Protein AF-A0A3M6KG57-F1 (afdb_monomer)

pLDDT: mean 90.86, std 10.37, range [40.16, 98.25]

Nearest PDB structures (foldseek):
  8pvl-assembly1_LA  TM=5.791E-01  e=7.080E-01  Thermochaetoides thermophila DSM 1495
  5t5h-assembly1_e  TM=5.774E-01  e=1.370E+00  Trypanosoma cruzi
  2idk-assembly1_B  TM=4.042E-01  e=1.741E+00  Rattus norvegicus
  1qyn-assembly1_C  TM=4.381E-01  e=3.577E+00  Escherichia coli
  5jtp-assembly1_D  TM=4.577E-01  e=4.829E+00  Escherichia coli O157:H7

Secondary structure (DSSP, 8-state):
--HHHHHHHHHHS---EEEEEETTEEEEEEEE-HHHHHHHHHHHTTS---EEEEEEEEE-SSS-EEEEEEEEESSTT-EEEEEEETTT-HHHHHHHHHH-EEEEEETTEEEEEEEEE-S-HHHHHHHHHHHHHHHGGGGS----

Sequence (144 aa):
MASNELDELLNKSHKDLSVEDFEGKRVPCIGFEGRKFDDMLSKVSGKPLSVDTNLNILQDGLGHVFVEMLLTFSHGGINEKILVNANDNVEFFESLAETTMLAITSVDHPEKIFMIQLPKPERTTEALEIIKNGLSKNTQPEST

Mean predicted aligned error: 4.84 Å

Foldseek 3Di:
DDPVVLVVLVVQAQDQWDFDDDPNATAIEGADAPVVVVLVCVFCPPHPKDWAWDWDWDFDLQQWIKTFIWTQIPTDRDTDTHIHGCLVVLVNLVSCLVQQKYWYAYPVGRVDIDMHRHPDSVNSVVSSVVNVVRNCSNVDDPPD

Radius of gyration: 15.99 Å; Cα contacts (8 Å, |Δi|>4): 258; chains: 1; bounding box: 48×29×42 Å

Solvent-accessible surface area (backbone atoms only — not comparable to full-atom values): 7953 Å² total; per-residue (Å²): 107,55,75,71,56,50,54,49,51,64,71,62,28,63,77,53,64,48,68,46,78,59,94,90,38,54,31,18,34,41,45,33,59,43,70,61,37,52,54,53,47,68,48,41,64,100,52,94,77,49,47,53,75,45,81,46,77,46,66,55,78,69,21,56,33,34,35,40,36,37,41,38,39,77,49,68,82,44,72,44,80,45,36,38,52,37,77,84,38,50,66,35,42,52,23,26,34,74,63,30,32,41,35,38,26,15,66,83,42,67,88,53,67,48,77,44,66,53,88,57,53,64,61,38,44,55,49,39,53,54,50,54,59,38,40,52,46,59,73,57,77,84,84,124

Structure (mmCIF, N/CA/C/O backbone):
data_AF-A0A3M6KG57-F1
#
_entry.id   AF-A0A3M6KG57-F1
#
loop_
_atom_site.group_PDB
_atom_site.id
_atom_site.type_symbol
_atom_site.label_atom_id
_atom_site.label_alt_id
_atom_site.label_comp_id
_atom_site.label_asym_id
_atom_site.label_entity_id
_atom_site.label_seq_id
_atom_site.pdbx_PDB_ins_code
_atom_site.Cartn_x
_atom_site.Cartn_y
_atom_site.Cartn_z
_atom_site.occupancy
_atom_site.B_iso_or_equiv
_atom_site.auth_seq_id
_atom_site.auth_comp_id
_atom_site.auth_asym_id
_atom_site.auth_atom_id
_atom_site.pdbx_PDB_model_num
ATOM 1 N N . MET A 1 1 ? 11.216 -8.469 -17.399 1.00 72.88 1 MET A N 1
ATOM 2 C CA . MET A 1 1 ? 9.749 -8.457 -17.563 1.00 72.88 1 MET A CA 1
ATOM 3 C C . MET A 1 1 ? 9.460 -8.338 -19.046 1.00 72.88 1 MET A C 1
ATOM 5 O O . MET A 1 1 ? 10.168 -7.599 -19.722 1.00 72.88 1 MET A O 1
ATOM 9 N N . ALA A 1 2 ? 8.532 -9.123 -19.587 1.00 77.00 2 ALA A N 1
ATOM 10 C CA . ALA A 1 2 ? 8.154 -8.972 -20.997 1.00 77.00 2 ALA A CA 1
ATOM 11 C C . ALA A 1 2 ? 7.282 -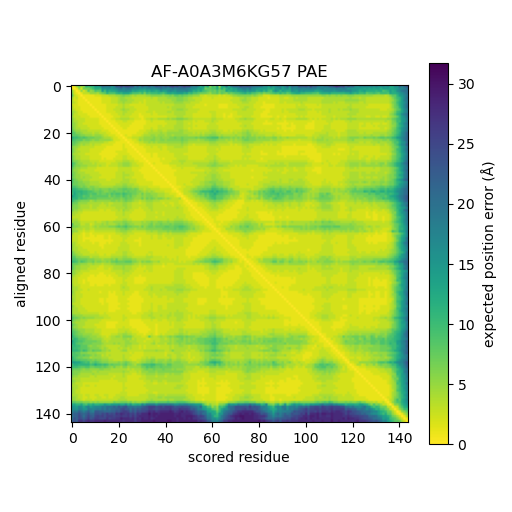7.713 -21.181 1.00 77.00 2 ALA A C 1
ATOM 13 O O . ALA A 1 2 ? 6.586 -7.326 -20.249 1.00 77.00 2 ALA A O 1
ATOM 14 N N . SER A 1 3 ? 7.262 -7.091 -22.369 1.00 75.69 3 SER A N 1
ATOM 15 C CA . SER A 1 3 ? 6.460 -5.868 -22.614 1.00 75.69 3 SER A CA 1
ATOM 16 C C . SER A 1 3 ? 4.985 -6.044 -22.232 1.00 75.69 3 SER A C 1
ATOM 18 O O . SER A 1 3 ? 4.429 -5.217 -21.523 1.00 75.69 3 SER A O 1
ATOM 20 N N . ASN A 1 4 ? 4.379 -7.172 -22.618 1.00 87.88 4 ASN A N 1
ATOM 21 C CA . ASN A 1 4 ? 2.979 -7.462 -22.296 1.00 87.88 4 ASN A CA 1
ATOM 22 C C . ASN A 1 4 ? 2.741 -7.603 -20.783 1.00 87.88 4 ASN A C 1
ATOM 24 O O . ASN A 1 4 ? 1.677 -7.254 -20.287 1.00 87.88 4 ASN A O 1
ATOM 28 N N . GLU A 1 5 ? 3.725 -8.118 -20.046 1.00 90.25 5 GLU A N 1
ATOM 29 C CA . GLU A 1 5 ? 3.649 -8.275 -18.591 1.00 90.25 5 GLU A CA 1
ATOM 30 C C . GLU A 1 5 ? 3.729 -6.913 -17.888 1.00 90.25 5 GLU A C 1
ATOM 32 O O . GLU A 1 5 ? 2.981 -6.662 -16.945 1.00 90.25 5 GLU A O 1
ATOM 37 N N . LEU A 1 6 ? 4.579 -6.007 -18.383 1.00 92.75 6 LEU A N 1
ATOM 38 C CA . LEU A 1 6 ? 4.672 -4.638 -17.877 1.00 92.75 6 LEU A CA 1
ATOM 39 C C . LEU A 1 6 ? 3.355 -3.879 -18.075 1.00 92.75 6 LEU A C 1
ATOM 41 O O . LEU A 1 6 ? 2.831 -3.301 -17.122 1.00 92.75 6 LEU A O 1
ATOM 45 N N . ASP A 1 7 ? 2.784 -3.937 -19.280 1.00 94.25 7 ASP A N 1
ATOM 46 C CA . ASP A 1 7 ? 1.497 -3.303 -19.584 1.00 94.25 7 ASP A CA 1
ATOM 47 C C . ASP A 1 7 ? 0.373 -3.855 -18.696 1.00 94.25 7 ASP A C 1
ATOM 49 O O . ASP A 1 7 ? -0.478 -3.110 -18.205 1.00 94.25 7 ASP A O 1
ATOM 53 N N . GLU A 1 8 ? 0.370 -5.164 -18.432 1.00 95.06 8 GLU A N 1
ATOM 54 C CA . GLU A 1 8 ? -0.579 -5.771 -17.503 1.00 95.06 8 GLU A CA 1
ATOM 55 C C . GLU A 1 8 ? -0.440 -5.233 -16.074 1.00 95.06 8 GLU A C 1
ATOM 57 O O . GLU A 1 8 ? -1.456 -4.932 -15.443 1.00 95.06 8 GLU A O 1
ATOM 62 N N . LEU A 1 9 ? 0.783 -5.101 -15.553 1.00 95.94 9 LEU A N 1
ATOM 63 C CA . LEU A 1 9 ? 1.018 -4.569 -14.207 1.00 95.94 9 LEU A CA 1
ATOM 64 C C . LEU A 1 9 ? 0.628 -3.091 -14.106 1.00 95.94 9 LEU A C 1
ATOM 66 O O . LEU A 1 9 ? -0.017 -2.690 -13.135 1.00 95.94 9 LEU A O 1
ATOM 70 N N . LEU A 1 10 ? 0.935 -2.288 -15.126 1.00 95.69 10 LEU A N 1
ATOM 71 C CA . LEU A 1 10 ? 0.523 -0.883 -15.203 1.00 95.69 10 LEU A CA 1
ATOM 72 C C . LEU A 1 10 ? -1.004 -0.736 -15.201 1.00 95.69 10 LEU A C 1
ATOM 74 O O . LEU A 1 10 ? -1.546 0.115 -14.485 1.00 95.69 10 LEU A O 1
ATOM 78 N N . ASN A 1 11 ? -1.701 -1.586 -15.959 1.00 96.12 11 ASN A N 1
ATOM 79 C CA . ASN A 1 11 ? -3.161 -1.581 -16.045 1.00 96.12 11 ASN A CA 1
ATOM 80 C C . ASN A 1 11 ? -3.836 -2.082 -14.760 1.00 96.12 11 ASN A C 1
ATOM 82 O O . ASN A 1 11 ? -4.890 -1.573 -14.388 1.00 96.12 11 ASN A O 1
ATOM 86 N N . 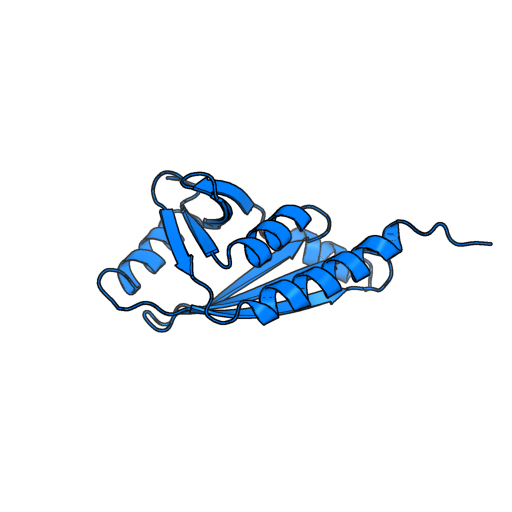LYS A 1 12 ? -3.236 -3.061 -14.070 1.00 96.25 12 LYS A N 1
ATOM 87 C CA . LYS A 1 12 ? -3.757 -3.627 -12.811 1.00 96.25 12 LYS A CA 1
ATOM 88 C C . LYS A 1 12 ? -3.379 -2.810 -11.573 1.00 96.25 12 LYS A C 1
ATOM 90 O O . LYS A 1 12 ? -3.931 -3.060 -10.505 1.00 96.25 12 LYS A O 1
ATOM 95 N N . SER A 1 13 ? -2.431 -1.880 -11.695 1.00 97.38 13 SER A N 1
ATOM 96 C CA . SER A 1 13 ? -1.988 -1.054 -10.572 1.00 97.38 13 SER A CA 1
ATOM 97 C C . SER A 1 13 ? -3.134 -0.206 -10.034 1.00 97.38 13 SER A C 1
ATOM 99 O O . SER A 1 13 ? -3.851 0.447 -10.796 1.00 97.38 13 SER A O 1
ATOM 101 N N . HIS A 1 14 ? -3.263 -0.192 -8.714 1.00 97.44 14 HIS A N 1
ATOM 102 C CA . HIS A 1 14 ? -4.232 0.611 -7.987 1.00 97.44 14 HIS A CA 1
ATOM 103 C C . HIS A 1 14 ? -3.964 2.097 -8.226 1.00 97.44 14 HIS A C 1
ATOM 105 O O . HIS A 1 14 ? -2.810 2.525 -8.210 1.00 97.44 14 HIS A O 1
ATOM 111 N N . LYS A 1 15 ? -5.019 2.868 -8.503 1.00 95.00 15 LYS A N 1
ATOM 112 C CA . LYS A 1 15 ? -4.896 4.273 -8.929 1.00 95.00 15 LYS A CA 1
ATOM 113 C C . LYS A 1 15 ? -5.195 5.260 -7.805 1.00 95.00 15 LYS A C 1
ATOM 115 O O . LYS A 1 15 ? -4.602 6.331 -7.778 1.00 95.00 15 LYS A O 1
ATOM 120 N N . ASP A 1 16 ? -6.058 4.883 -6.868 1.00 96.69 16 ASP A N 1
ATOM 121 C CA . ASP A 1 16 ? -6.474 5.733 -5.754 1.00 96.69 16 ASP A CA 1
ATOM 122 C C . ASP A 1 16 ? -5.493 5.601 -4.582 1.00 96.69 16 ASP A C 1
ATOM 124 O O . ASP A 1 16 ? -5.769 4.930 -3.585 1.00 96.69 16 ASP A O 1
ATOM 128 N N . LEU A 1 17 ? -4.308 6.191 -4.747 1.00 97.12 17 LEU A N 1
ATOM 129 C CA . LEU A 1 17 ? -3.239 6.237 -3.750 1.00 97.12 17 LEU A CA 1
ATOM 130 C C . LEU A 1 17 ? -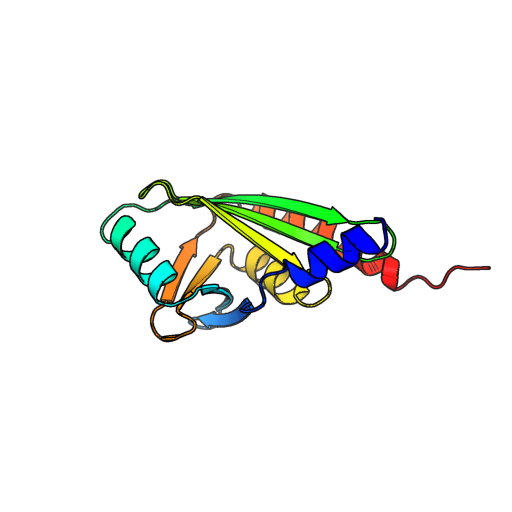2.883 7.693 -3.448 1.00 97.12 17 LEU A C 1
ATOM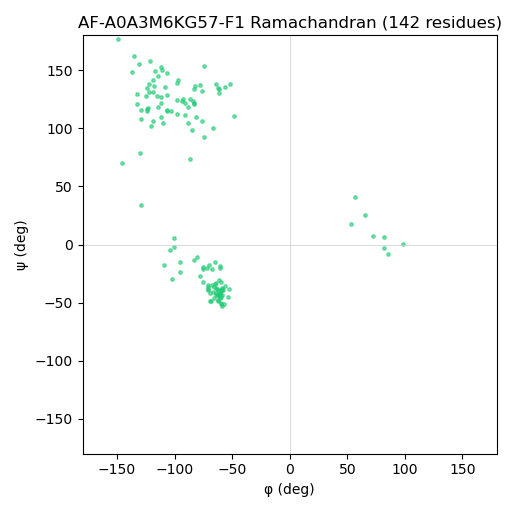 132 O O . LEU A 1 17 ? -2.776 8.508 -4.364 1.00 97.12 17 LEU A O 1
ATOM 136 N N . SER A 1 18 ? -2.673 8.017 -2.176 1.00 96.12 18 SER A N 1
ATOM 137 C CA . SER A 1 18 ? -2.186 9.338 -1.764 1.00 96.12 18 SER A CA 1
ATOM 138 C C . SER A 1 18 ? -1.346 9.262 -0.489 1.00 96.12 18 SER A C 1
ATOM 140 O O . SER A 1 18 ? -1.161 8.192 0.094 1.00 96.12 18 SER A O 1
ATOM 142 N N . VAL A 1 19 ? -0.799 10.402 -0.071 1.00 96.88 19 VAL A N 1
ATOM 143 C CA . VAL A 1 19 ? -0.141 10.585 1.225 1.00 96.88 19 VAL A CA 1
ATOM 144 C C . VAL A 1 19 ? -0.752 11.823 1.862 1.00 96.88 19 VAL A C 1
ATOM 146 O O . VAL A 1 19 ? -0.579 12.925 1.347 1.00 96.88 19 VAL A O 1
ATOM 149 N N . GLU A 1 20 ? -1.439 11.642 2.984 1.00 94.31 20 GLU A N 1
ATOM 150 C CA . GLU A 1 20 ? -2.180 12.707 3.663 1.00 94.31 20 GLU A CA 1
ATOM 151 C C . GLU A 1 20 ? -1.532 13.053 5.006 1.00 94.31 20 GLU A C 1
ATOM 153 O O . GLU A 1 20 ? -0.880 12.214 5.633 1.00 94.31 20 GLU A O 1
ATOM 158 N N . ASP A 1 21 ? -1.711 14.292 5.461 1.00 93.25 21 ASP A N 1
ATOM 159 C CA . ASP A 1 21 ? -1.276 14.710 6.794 1.00 93.25 21 ASP A CA 1
ATOM 160 C C . ASP A 1 21 ? -2.327 14.337 7.847 1.00 93.25 21 ASP A C 1
ATOM 162 O O . ASP A 1 21 ? -3.476 14.777 7.787 1.00 93.25 21 ASP A O 1
ATOM 166 N N . PHE A 1 22 ? -1.913 13.550 8.836 1.00 89.94 22 PHE A N 1
ATOM 167 C CA . PHE A 1 22 ? -2.683 13.270 10.040 1.00 89.94 22 PHE A CA 1
ATOM 168 C C . PHE A 1 22 ? -1.892 13.732 11.256 1.00 89.94 22 PHE A C 1
ATOM 170 O O . PHE A 1 22 ? -0.963 13.059 11.707 1.00 89.94 22 PHE A O 1
ATOM 177 N N . GLU A 1 23 ? -2.273 14.893 11.788 1.00 89.19 23 GLU A N 1
ATOM 178 C CA . GLU A 1 23 ? -1.659 15.493 12.978 1.00 89.19 23 GLU A CA 1
ATOM 179 C C . GLU A 1 23 ? -0.137 15.695 12.828 1.00 89.19 23 GLU A C 1
ATOM 181 O O . GLU A 1 23 ? 0.637 15.439 13.753 1.00 89.19 23 GLU A O 1
ATOM 186 N N . GLY A 1 24 ? 0.309 16.144 11.648 1.00 90.88 24 GLY A N 1
ATOM 187 C CA . GLY A 1 24 ? 1.725 16.358 11.341 1.00 90.88 24 GLY A CA 1
ATOM 188 C C . GLY A 1 24 ? 2.488 15.092 10.941 1.00 90.88 24 GLY A C 1
ATOM 189 O O . GLY A 1 24 ? 3.712 15.141 10.804 1.00 90.88 24 GLY A O 1
ATOM 190 N N . LYS A 1 25 ? 1.803 13.951 10.784 1.00 93.50 25 LYS A N 1
ATOM 191 C CA . LYS A 1 25 ? 2.379 12.707 10.257 1.00 93.50 25 LYS A CA 1
ATOM 192 C C . LYS A 1 25 ? 1.873 12.462 8.846 1.00 93.50 25 LYS A C 1
ATOM 194 O O . LYS A 1 25 ? 0.668 12.431 8.618 1.00 93.50 25 LYS A O 1
ATOM 199 N N . ARG A 1 26 ? 2.788 12.210 7.916 1.00 96.19 26 ARG A N 1
ATOM 200 C CA . ARG A 1 26 ? 2.452 11.870 6.532 1.00 96.19 26 ARG A CA 1
ATOM 201 C C . ARG A 1 26 ? 2.105 10.392 6.438 1.00 96.19 26 ARG A C 1
ATOM 203 O O . ARG A 1 26 ? 2.978 9.547 6.605 1.00 96.19 26 ARG A O 1
ATOM 210 N N . VAL A 1 27 ? 0.835 10.074 6.217 1.00 96.62 27 VAL A N 1
ATOM 211 C CA . VAL A 1 27 ? 0.336 8.695 6.216 1.00 96.62 27 VAL A CA 1
ATOM 212 C C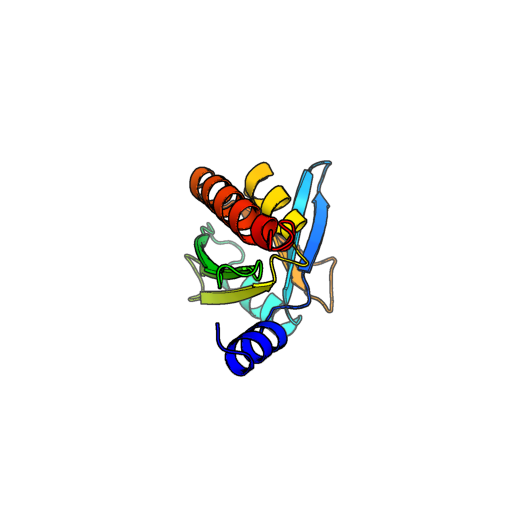 . VAL A 1 27 ? -0.076 8.295 4.801 1.00 96.62 27 VAL A C 1
ATOM 214 O O . VAL A 1 27 ? -0.882 8.992 4.178 1.00 96.62 27 VAL A O 1
ATOM 217 N N . PRO A 1 28 ? 0.434 7.168 4.282 1.00 97.19 28 PRO A N 1
ATOM 218 C CA . PRO A 1 28 ? -0.014 6.631 3.006 1.00 97.19 28 PRO A CA 1
ATOM 219 C C . PRO A 1 28 ? -1.484 6.209 3.081 1.00 97.19 28 PRO A C 1
ATOM 221 O O . PRO A 1 28 ? -1.920 5.597 4.057 1.00 97.19 28 PRO A O 1
ATOM 224 N N . CYS A 1 29 ? -2.240 6.515 2.034 1.00 96.50 29 CYS A N 1
ATOM 225 C CA . CYS A 1 29 ? -3.676 6.292 1.943 1.00 96.50 29 CYS A CA 1
ATOM 226 C C . CYS A 1 29 ? -4.020 5.437 0.721 1.00 96.50 29 CYS A C 1
ATOM 228 O O . CYS A 1 29 ? -3.536 5.700 -0.380 1.00 96.50 29 CYS A O 1
ATOM 230 N N . ILE A 1 30 ? -4.883 4.436 0.907 1.00 97.00 30 ILE A N 1
ATOM 231 C CA . ILE A 1 30 ? -5.466 3.635 -0.177 1.00 97.00 30 ILE A CA 1
ATOM 232 C C . ILE A 1 30 ? -6.970 3.903 -0.228 1.00 97.00 30 ILE A C 1
ATOM 234 O O . ILE A 1 30 ? -7.700 3.610 0.723 1.00 97.00 30 ILE A O 1
ATOM 238 N N . GLY A 1 31 ? -7.439 4.433 -1.353 1.00 96.50 31 GLY A N 1
ATOM 239 C CA . GLY A 1 31 ? -8.858 4.598 -1.642 1.00 96.50 31 GLY A CA 1
ATOM 240 C C . GLY A 1 31 ? -9.483 3.309 -2.174 1.00 96.50 31 GLY A C 1
ATOM 241 O O . GLY A 1 31 ? -8.919 2.649 -3.042 1.00 96.50 31 GLY A O 1
ATOM 242 N N . PHE A 1 32 ? -10.672 2.954 -1.695 1.00 95.75 32 PHE A N 1
ATOM 243 C CA . PHE A 1 32 ? -11.522 1.915 -2.285 1.00 95.75 32 PHE A CA 1
ATOM 244 C C . PHE A 1 32 ? -12.885 2.495 -2.679 1.00 95.75 32 PHE A C 1
ATOM 246 O O . PHE A 1 32 ? -13.322 3.493 -2.109 1.00 95.75 32 PHE A O 1
ATOM 253 N N . GLU A 1 33 ? -13.591 1.848 -3.616 1.00 95.06 33 GLU A N 1
ATOM 254 C CA . GLU A 1 33 ? -15.006 2.158 -3.897 1.00 95.06 33 GLU A CA 1
ATOM 255 C C . GLU A 1 33 ? -15.810 2.137 -2.587 1.00 95.06 33 GLU A C 1
ATOM 257 O O . GLU A 1 33 ? -15.634 1.223 -1.772 1.00 95.06 33 GLU A O 1
ATOM 262 N N . GLY A 1 34 ? -16.725 3.090 -2.395 1.00 93.38 34 GLY A N 1
ATOM 263 C CA . GLY A 1 34 ? -17.429 3.274 -1.129 1.00 93.38 34 GLY A CA 1
ATOM 264 C C . GLY A 1 34 ? -18.167 2.030 -0.644 1.00 93.38 34 GLY A C 1
ATOM 265 O O . GLY A 1 34 ? -18.121 1.714 0.541 1.00 93.38 34 GLY A O 1
ATOM 266 N N . ARG A 1 35 ? -18.746 1.231 -1.551 1.00 93.62 35 ARG A N 1
ATOM 267 C CA . ARG A 1 35 ? -19.369 -0.054 -1.181 1.00 93.62 35 ARG A CA 1
ATOM 268 C C . ARG A 1 35 ? -18.370 -1.067 -0.628 1.00 93.62 35 ARG A C 1
ATOM 270 O O . ARG A 1 35 ? -18.686 -1.763 0.334 1.00 93.62 35 ARG A O 1
ATOM 277 N N . LYS A 1 36 ? -17.180 -1.163 -1.227 1.00 93.94 36 LYS A N 1
ATOM 278 C CA . LYS A 1 36 ? -16.122 -2.064 -0.755 1.00 93.94 36 LYS A CA 1
ATOM 279 C C . LYS A 1 36 ? -15.568 -1.582 0.584 1.00 93.94 36 LYS A C 1
ATOM 281 O O . LYS A 1 36 ? -15.395 -2.393 1.490 1.00 93.94 36 LYS A O 1
ATOM 286 N N . PHE A 1 37 ? -15.364 -0.275 0.727 1.00 95.12 37 PHE A N 1
ATOM 287 C CA . PHE A 1 37 ? -14.956 0.338 1.987 1.00 95.12 37 PHE A CA 1
ATOM 288 C C . PHE A 1 37 ? -15.972 0.083 3.114 1.00 95.12 37 PHE A C 1
ATOM 290 O O . PHE A 1 37 ? -15.599 -0.403 4.181 1.00 95.12 37 PHE A O 1
ATOM 297 N N . ASP A 1 38 ? -17.258 0.357 2.879 1.00 93.69 38 ASP A N 1
ATOM 298 C CA . ASP A 1 38 ? -18.310 0.176 3.885 1.00 93.69 38 ASP A CA 1
ATOM 299 C C . ASP A 1 38 ? -18.448 -1.310 4.290 1.00 93.69 38 ASP A C 1
ATOM 301 O O . ASP A 1 38 ? -18.609 -1.616 5.476 1.00 93.69 38 ASP A O 1
ATOM 305 N N . ASP A 1 39 ? -18.312 -2.251 3.343 1.00 93.81 39 ASP A N 1
ATOM 306 C CA . ASP A 1 39 ? -18.286 -3.694 3.634 1.00 93.81 39 ASP A CA 1
ATOM 307 C C . ASP A 1 39 ? -17.094 -4.074 4.529 1.00 93.81 39 ASP A C 1
ATOM 309 O O . ASP A 1 39 ? -17.281 -4.737 5.555 1.00 93.81 39 ASP A O 1
ATOM 313 N N . MET A 1 40 ? -15.884 -3.601 4.210 1.00 93.25 40 MET A N 1
ATOM 314 C CA . MET A 1 40 ? -14.701 -3.801 5.056 1.00 93.25 40 MET A CA 1
ATOM 315 C C . MET A 1 40 ? -14.916 -3.259 6.468 1.00 93.25 40 MET A C 1
ATOM 317 O O . MET A 1 40 ? -14.711 -3.982 7.448 1.00 93.25 40 MET A O 1
ATOM 321 N N . LEU A 1 41 ? -15.366 -2.006 6.578 1.00 92.00 41 LEU A N 1
ATOM 322 C CA . LEU A 1 41 ? -15.553 -1.324 7.853 1.00 92.00 41 LEU A CA 1
ATOM 323 C C . LEU A 1 41 ? -16.590 -2.046 8.721 1.00 92.00 41 LEU A C 1
ATOM 325 O O . LEU A 1 41 ? -16.350 -2.281 9.907 1.00 92.00 41 LEU A O 1
ATOM 329 N N . SER A 1 42 ? -17.711 -2.473 8.132 1.00 93.31 42 SER A N 1
ATOM 330 C CA . SER A 1 42 ? -18.771 -3.196 8.848 1.00 93.31 42 SER A CA 1
ATOM 331 C C . SER A 1 42 ? -18.283 -4.506 9.482 1.00 93.31 42 SER A C 1
ATOM 333 O O . SER A 1 42 ? -18.739 -4.899 10.558 1.00 93.31 42 SER A O 1
ATOM 335 N N . LYS A 1 43 ? -17.311 -5.174 8.851 1.00 92.44 43 LYS A N 1
ATOM 336 C CA . LYS A 1 43 ? -16.766 -6.458 9.305 1.00 92.44 43 LYS A CA 1
ATOM 337 C C . LYS A 1 43 ? -15.778 -6.323 10.463 1.00 92.44 43 LYS A C 1
ATOM 339 O O . LYS A 1 43 ? -15.641 -7.274 11.249 1.00 92.44 43 LYS A O 1
ATOM 344 N N . VAL A 1 44 ? -15.101 -5.180 10.570 1.00 90.69 44 VAL A N 1
ATOM 345 C CA . VAL A 1 44 ? -14.012 -4.942 11.536 1.00 90.69 44 VAL A CA 1
ATOM 346 C C . VAL A 1 44 ? -14.394 -3.982 12.664 1.00 90.69 44 VAL A C 1
ATOM 348 O O . VAL A 1 44 ? -13.741 -3.989 13.705 1.00 90.69 44 VAL A O 1
ATOM 351 N N . SER A 1 45 ? -15.464 -3.200 12.498 1.00 88.50 45 SER A N 1
ATOM 352 C CA . SER A 1 45 ? -15.917 -2.224 13.492 1.00 88.50 45 SER A CA 1
ATOM 353 C C . SER A 1 45 ? -16.186 -2.858 14.862 1.00 88.50 45 SER A C 1
ATOM 355 O O . SER A 1 45 ? -16.787 -3.930 14.973 1.00 88.50 45 SER A O 1
ATOM 357 N N . GLY A 1 46 ? -15.707 -2.191 15.916 1.00 87.06 46 GLY A N 1
ATOM 358 C CA . GLY A 1 46 ? -15.854 -2.626 17.307 1.00 87.06 46 GLY A CA 1
ATOM 359 C C . GLY A 1 46 ? -15.006 -3.839 17.710 1.00 87.06 46 GLY A C 1
ATOM 360 O O . GLY A 1 46 ? -15.187 -4.350 18.814 1.00 87.06 46 GLY A O 1
ATOM 361 N N . LYS A 1 47 ? -14.094 -4.317 16.851 1.00 87.56 47 LYS A N 1
ATOM 362 C CA . LYS A 1 47 ? -13.222 -5.469 17.129 1.00 87.56 47 LYS A CA 1
ATOM 363 C C . LYS A 1 47 ? -11.762 -5.037 17.291 1.00 87.56 47 LYS A C 1
ATOM 365 O O . LYS A 1 47 ? -11.344 -4.075 16.649 1.00 87.56 47 LYS A O 1
ATOM 370 N N . PRO A 1 48 ? -10.962 -5.751 18.105 1.00 84.06 48 PRO A N 1
ATOM 371 C CA . PRO A 1 48 ? -9.520 -5.537 18.157 1.00 84.06 48 PRO A CA 1
ATOM 372 C C . PRO A 1 48 ? -8.904 -5.962 16.821 1.00 84.06 48 PRO A C 1
ATOM 374 O O . PRO A 1 48 ? -8.739 -7.150 16.552 1.00 84.06 48 PRO A O 1
ATOM 377 N N . LEU A 1 49 ? -8.612 -4.996 15.954 1.00 84.88 49 LEU A N 1
ATOM 378 C CA . LEU A 1 49 ? -8.132 -5.282 14.611 1.00 84.88 49 LEU A CA 1
ATOM 379 C C . LEU A 1 49 ? -6.602 -5.314 14.558 1.00 84.88 49 LEU A C 1
ATOM 381 O O . LEU A 1 49 ? -5.928 -4.348 14.895 1.00 84.88 49 LEU A O 1
ATOM 385 N N . SER A 1 50 ? -6.074 -6.427 14.064 1.00 87.62 50 SER A N 1
ATOM 386 C CA . SER A 1 50 ? -4.712 -6.554 13.541 1.00 87.62 50 SER A CA 1
ATOM 387 C C . SER A 1 50 ? -4.757 -6.855 12.041 1.00 87.62 50 SER A C 1
ATOM 389 O O . SER A 1 50 ? -5.662 -7.568 11.587 1.00 87.62 50 SER A O 1
ATOM 391 N N . VAL A 1 51 ? -3.793 -6.327 11.286 1.00 90.00 51 VAL A N 1
ATOM 392 C CA . VAL A 1 51 ? -3.627 -6.576 9.848 1.00 90.00 51 VAL A CA 1
ATOM 393 C C . VAL A 1 51 ? -2.217 -7.104 9.600 1.00 90.00 51 VAL A C 1
ATOM 395 O O . VAL A 1 51 ? -1.236 -6.391 9.812 1.00 90.00 51 VAL A O 1
ATOM 398 N N . ASP A 1 52 ? -2.103 -8.355 9.149 1.00 91.12 52 ASP A N 1
ATOM 399 C CA . ASP A 1 52 ? -0.827 -8.867 8.642 1.00 91.12 52 ASP A CA 1
ATOM 400 C C . ASP A 1 52 ? -0.596 -8.306 7.240 1.00 91.12 52 ASP A C 1
ATOM 402 O O . ASP A 1 52 ? -1.496 -8.308 6.399 1.00 91.12 52 ASP A O 1
ATOM 406 N N . THR A 1 53 ? 0.608 -7.792 7.014 1.00 91.06 53 THR A N 1
ATOM 407 C CA . THR A 1 53 ? 0.983 -7.133 5.764 1.00 91.06 53 THR A CA 1
ATOM 408 C C . THR A 1 53 ? 2.224 -7.790 5.194 1.00 91.06 53 THR A C 1
ATOM 410 O O . THR A 1 53 ? 3.240 -7.927 5.882 1.00 91.06 53 THR A O 1
ATOM 413 N N . ASN A 1 54 ? 2.143 -8.179 3.925 1.00 93.50 54 ASN A N 1
ATOM 414 C CA . ASN A 1 54 ? 3.279 -8.685 3.166 1.00 93.50 54 ASN A CA 1
ATOM 415 C C . ASN A 1 54 ? 3.476 -7.809 1.928 1.00 93.50 54 ASN A C 1
ATOM 417 O O . ASN A 1 54 ? 2.517 -7.503 1.221 1.00 93.50 54 ASN A O 1
ATOM 421 N N . LEU A 1 55 ? 4.719 -7.385 1.704 1.00 94.88 55 LEU A N 1
ATOM 422 C CA . LEU A 1 55 ? 5.117 -6.535 0.587 1.00 94.88 55 LEU A CA 1
ATOM 423 C C . LEU A 1 55 ? 5.962 -7.378 -0.366 1.00 94.88 55 LEU A C 1
ATOM 425 O O . LEU A 1 55 ? 7.116 -7.687 -0.071 1.00 94.88 55 LEU A O 1
ATOM 429 N N . ASN A 1 56 ? 5.379 -7.772 -1.493 1.00 96.50 56 ASN A N 1
ATOM 430 C CA . ASN A 1 56 ? 6.068 -8.552 -2.512 1.00 96.50 56 ASN A CA 1
ATOM 431 C C . ASN A 1 56 ? 6.565 -7.605 -3.605 1.00 96.50 56 ASN A C 1
ATOM 433 O O . ASN A 1 56 ? 5.766 -7.017 -4.331 1.00 96.50 56 ASN A O 1
ATOM 437 N N . ILE A 1 57 ? 7.881 -7.448 -3.724 1.00 97.00 57 ILE A N 1
ATOM 438 C CA . ILE A 1 57 ? 8.483 -6.513 -4.679 1.00 97.00 57 ILE A CA 1
ATOM 439 C C . ILE A 1 57 ? 8.754 -7.237 -5.998 1.00 97.00 57 ILE A C 1
ATOM 441 O O . ILE A 1 57 ? 9.487 -8.225 -6.043 1.00 97.00 57 ILE A O 1
ATOM 445 N N . LEU A 1 58 ? 8.171 -6.721 -7.075 1.00 96.00 58 LEU A N 1
ATOM 446 C CA . LEU A 1 58 ? 8.347 -7.180 -8.445 1.00 96.00 58 LEU A CA 1
ATOM 447 C C . LEU A 1 58 ? 9.204 -6.147 -9.175 1.00 96.00 58 LEU A C 1
ATOM 449 O O . LEU A 1 58 ? 8.792 -5.002 -9.340 1.00 96.00 58 LEU A O 1
ATOM 453 N N . GLN A 1 59 ? 10.395 -6.540 -9.615 1.00 92.25 59 GLN A N 1
ATOM 454 C CA . GLN A 1 59 ? 11.278 -5.668 -10.386 1.00 92.25 59 GLN A CA 1
ATOM 455 C C . GLN A 1 59 ? 11.899 -6.423 -11.551 1.00 92.25 59 GLN A C 1
ATOM 457 O O . GLN A 1 59 ? 12.168 -7.622 -11.460 1.00 92.25 59 GLN A O 1
ATOM 462 N N . ASP A 1 60 ? 12.158 -5.714 -12.642 1.00 89.06 60 ASP A N 1
ATOM 463 C CA . ASP A 1 60 ? 12.689 -6.306 -13.869 1.00 89.06 60 ASP A CA 1
ATOM 464 C C . ASP A 1 60 ? 14.182 -6.047 -14.099 1.00 89.06 60 ASP A C 1
ATOM 466 O O . ASP A 1 60 ? 14.763 -6.586 -15.039 1.00 89.06 60 ASP A O 1
ATOM 470 N N . GLY A 1 61 ? 14.803 -5.247 -13.229 1.00 86.94 61 GLY A N 1
ATOM 471 C CA . GLY A 1 61 ? 16.202 -4.844 -13.336 1.00 86.94 61 GLY A CA 1
ATOM 472 C C . GLY A 1 61 ? 16.460 -3.678 -14.294 1.00 86.94 61 GLY A C 1
ATOM 473 O O . GLY A 1 61 ? 17.597 -3.221 -14.338 1.00 86.94 61 GLY A O 1
ATOM 474 N N . LEU A 1 62 ? 15.434 -3.176 -14.986 1.00 90.19 62 LEU A N 1
ATOM 475 C CA . LEU A 1 62 ? 15.481 -2.015 -15.885 1.00 90.19 62 LEU A CA 1
ATOM 476 C C . LEU A 1 62 ? 14.942 -0.740 -15.221 1.00 90.19 62 LEU A C 1
ATOM 478 O O . LEU A 1 62 ? 14.815 0.296 -15.863 1.00 90.19 62 LEU A O 1
ATOM 482 N N . GLY A 1 63 ? 14.621 -0.812 -13.929 1.00 92.06 63 GLY A N 1
ATOM 483 C CA . GLY A 1 63 ? 14.097 0.315 -13.167 1.00 92.06 63 GLY A CA 1
ATOM 484 C C . GLY A 1 63 ? 12.582 0.323 -13.000 1.00 92.06 63 GLY A C 1
ATOM 485 O O . GLY A 1 63 ? 12.076 1.231 -12.346 1.00 92.06 63 GLY A O 1
ATOM 486 N N . HIS A 1 64 ? 11.854 -0.667 -13.526 1.00 95.06 64 HIS A N 1
ATOM 487 C CA . HIS A 1 64 ? 10.430 -0.832 -13.235 1.00 95.06 64 HIS A CA 1
ATOM 488 C C . HIS A 1 64 ? 10.261 -1.605 -11.929 1.00 95.06 64 HIS A C 1
ATOM 490 O O . HIS A 1 64 ? 10.776 -2.719 -11.786 1.00 95.06 64 HIS A O 1
ATOM 496 N N . VAL A 1 65 ? 9.544 -1.015 -10.975 1.00 97.38 65 VAL A N 1
ATOM 497 C CA . VAL A 1 65 ? 9.319 -1.579 -9.647 1.00 97.38 65 VAL A CA 1
ATOM 498 C C . VAL A 1 65 ? 7.841 -1.489 -9.299 1.00 97.38 65 VAL A C 1
ATOM 500 O O . VAL A 1 65 ? 7.261 -0.410 -9.197 1.00 97.38 65 VAL A O 1
ATOM 503 N N . PHE A 1 66 ? 7.247 -2.645 -9.037 1.00 97.88 66 PHE A N 1
ATOM 504 C CA . PHE A 1 66 ? 5.901 -2.773 -8.505 1.00 97.88 66 PHE A CA 1
ATOM 505 C C . PHE A 1 66 ? 5.952 -3.444 -7.140 1.00 97.88 66 PHE A C 1
ATOM 507 O O . PHE A 1 66 ? 6.812 -4.283 -6.872 1.00 97.88 66 PHE A O 1
ATOM 514 N N . VAL A 1 67 ? 5.004 -3.103 -6.280 1.00 97.75 67 VAL A N 1
ATOM 515 C CA . VAL A 1 67 ? 4.850 -3.733 -4.972 1.00 97.75 67 VAL A CA 1
ATOM 516 C C . VAL A 1 67 ? 3.448 -4.290 -4.883 1.00 97.75 67 VAL A C 1
ATOM 518 O O . VAL A 1 67 ? 2.459 -3.566 -4.939 1.00 97.75 67 VAL A O 1
ATOM 521 N N . GLU A 1 68 ? 3.366 -5.599 -4.743 1.00 97.75 68 GLU A N 1
ATOM 522 C CA . GLU A 1 68 ? 2.133 -6.294 -4.444 1.00 97.75 68 GLU A CA 1
ATOM 523 C C . GLU A 1 68 ? 1.974 -6.359 -2.920 1.00 97.75 68 GLU A C 1
ATOM 525 O O . GLU A 1 68 ? 2.656 -7.115 -2.226 1.00 97.75 68 GLU A O 1
ATOM 530 N N . MET A 1 69 ? 1.085 -5.516 -2.401 1.00 95.56 69 MET A N 1
ATOM 531 C CA . MET A 1 69 ? 0.725 -5.440 -0.992 1.00 95.56 69 MET A CA 1
ATOM 532 C C . MET A 1 69 ? -0.411 -6.418 -0.701 1.00 95.56 69 MET A C 1
ATOM 534 O O . MET A 1 69 ? -1.510 -6.289 -1.243 1.00 95.56 69 MET A O 1
ATOM 538 N N . LEU A 1 70 ? -0.157 -7.384 0.178 1.00 95.38 70 LEU A N 1
ATOM 539 C CA . LEU A 1 70 ? -1.172 -8.289 0.705 1.00 95.38 70 LEU A CA 1
ATOM 540 C C . LEU A 1 70 ? -1.548 -7.857 2.122 1.00 95.38 70 LEU A C 1
ATOM 542 O O . LEU A 1 70 ? -0.718 -7.955 3.025 1.00 95.38 70 LEU A O 1
ATOM 546 N N . LEU A 1 71 ? -2.795 -7.427 2.312 1.00 93.56 71 LEU A N 1
ATOM 547 C CA . LEU A 1 71 ? -3.364 -7.052 3.605 1.00 93.56 71 LEU A CA 1
ATOM 548 C C . LEU A 1 71 ? -4.341 -8.135 4.064 1.00 93.56 71 LEU A C 1
ATOM 550 O O . LEU A 1 71 ? -5.384 -8.347 3.447 1.00 93.56 71 LEU A O 1
ATOM 554 N N . THR A 1 72 ? -4.010 -8.816 5.157 1.00 94.69 72 THR A N 1
ATOM 555 C CA . THR A 1 72 ? -4.843 -9.867 5.752 1.00 94.69 72 THR A CA 1
ATOM 556 C C . THR A 1 72 ? -5.375 -9.394 7.094 1.00 94.69 72 THR A C 1
ATOM 558 O O . THR A 1 72 ? -4.630 -9.266 8.066 1.00 94.69 72 THR A O 1
ATOM 561 N N . PHE A 1 73 ? -6.676 -9.133 7.162 1.00 92.88 73 PHE A N 1
ATOM 562 C CA . PHE A 1 73 ? -7.318 -8.649 8.377 1.00 92.88 73 PHE A CA 1
ATOM 563 C C . PHE A 1 73 ? -7.642 -9.833 9.290 1.00 92.88 73 PHE A C 1
ATOM 565 O O . PHE A 1 73 ? -8.231 -10.828 8.870 1.00 92.88 73 PHE A O 1
ATOM 572 N N . SER A 1 74 ? -7.319 -9.702 10.575 1.00 92.06 74 SER A N 1
ATOM 573 C CA . SER A 1 74 ? -7.624 -10.708 11.612 1.00 92.06 74 SER A CA 1
ATOM 574 C C . SER A 1 74 ? -9.122 -10.997 11.788 1.00 92.06 74 SER A C 1
ATOM 576 O O . SER A 1 74 ? -9.500 -12.041 12.322 1.00 92.06 74 SER A O 1
ATOM 578 N N . HIS A 1 75 ? -9.988 -10.098 11.319 1.00 91.12 75 HIS A N 1
ATOM 579 C CA . HIS A 1 75 ? -11.437 -10.237 11.369 1.00 91.12 75 HIS A CA 1
ATOM 580 C C . HIS A 1 75 ? -12.078 -9.961 10.008 1.00 91.12 75 HIS A C 1
ATOM 582 O O . HIS A 1 75 ? -11.540 -9.243 9.174 1.00 91.12 75 HIS A O 1
ATOM 588 N N . GLY A 1 76 ? -13.266 -10.532 9.792 1.00 87.81 76 GLY A N 1
ATOM 589 C CA . GLY A 1 76 ? -14.064 -10.273 8.592 1.00 87.81 76 GLY A CA 1
ATOM 590 C C . GLY A 1 76 ? -13.719 -11.126 7.372 1.00 87.81 76 GLY A C 1
ATOM 591 O O . GLY A 1 76 ? -14.452 -11.066 6.390 1.00 87.81 76 GLY A O 1
ATOM 592 N N . GLY A 1 77 ? -12.639 -11.915 7.426 1.00 91.44 77 GLY A N 1
ATOM 593 C CA . GLY A 1 77 ? -12.169 -12.700 6.279 1.00 91.44 77 GLY A CA 1
ATOM 594 C C . GLY A 1 77 ? -11.685 -11.828 5.116 1.00 91.44 77 GLY A C 1
ATOM 595 O O . GLY A 1 77 ? -11.757 -12.254 3.966 1.00 91.44 77 GLY A O 1
ATOM 596 N N . ILE A 1 78 ? -11.247 -10.600 5.410 1.00 94.06 78 ILE A N 1
ATOM 597 C CA . ILE A 1 78 ? -10.816 -9.626 4.407 1.00 94.06 78 ILE A CA 1
ATOM 598 C C . ILE A 1 78 ? -9.360 -9.917 4.045 1.00 94.06 78 ILE A C 1
ATOM 600 O O . ILE A 1 78 ? -8.478 -9.884 4.906 1.00 94.06 78 ILE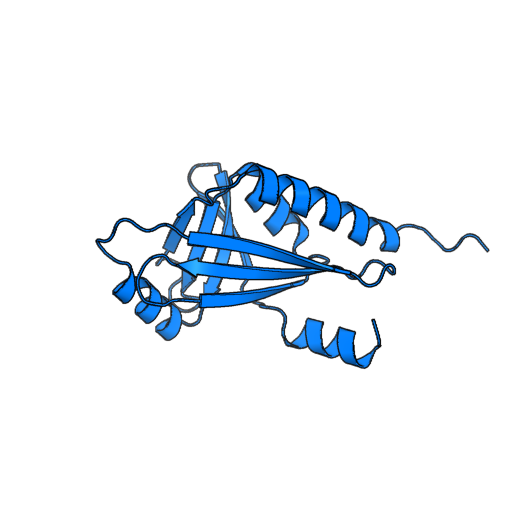 A O 1
ATOM 604 N N . ASN A 1 79 ? -9.133 -10.189 2.762 1.00 95.25 79 ASN A N 1
ATOM 605 C CA . ASN A 1 79 ? -7.816 -10.387 2.173 1.00 95.25 79 ASN A CA 1
ATOM 606 C C . ASN A 1 79 ? -7.723 -9.499 0.940 1.00 95.25 79 ASN A C 1
ATOM 608 O O . ASN A 1 79 ? -8.369 -9.777 -0.070 1.00 95.25 79 ASN A O 1
ATOM 612 N N . GLU A 1 80 ? -6.938 -8.436 1.032 1.00 95.06 80 GLU A N 1
ATOM 613 C CA . GLU A 1 80 ? -6.780 -7.485 -0.056 1.00 95.06 80 GLU A CA 1
ATOM 614 C C . GLU A 1 80 ? -5.419 -7.601 -0.694 1.00 95.06 80 GLU A C 1
ATOM 616 O O . GLU A 1 80 ? -4.395 -7.674 -0.019 1.00 95.06 80 GLU A O 1
ATOM 621 N N . LYS A 1 81 ? -5.438 -7.582 -2.020 1.00 96.88 81 LYS A N 1
ATOM 622 C CA . LYS A 1 81 ? -4.255 -7.626 -2.856 1.00 96.88 81 LYS A CA 1
ATOM 623 C C . LYS A 1 81 ? -4.214 -6.342 -3.668 1.00 96.88 81 LYS A C 1
ATOM 625 O O . LYS A 1 81 ? -5.007 -6.182 -4.593 1.00 96.88 81 LYS A O 1
ATOM 630 N N . ILE A 1 82 ? -3.310 -5.440 -3.309 1.00 97.31 82 ILE A N 1
ATOM 631 C CA . ILE A 1 82 ? -3.148 -4.141 -3.961 1.00 97.31 82 ILE A CA 1
ATOM 632 C C . ILE A 1 82 ? -1.816 -4.142 -4.701 1.00 97.31 82 ILE A C 1
ATOM 634 O O . ILE A 1 82 ? -0.770 -4.358 -4.098 1.00 97.31 82 ILE A O 1
ATOM 638 N N . LEU A 1 83 ? -1.848 -3.912 -6.011 1.00 98.12 83 LEU A N 1
ATOM 639 C CA . LEU A 1 83 ? -0.637 -3.715 -6.800 1.00 98.12 83 LEU A CA 1
ATOM 640 C C . LEU A 1 83 ? -0.345 -2.220 -6.887 1.00 98.12 83 LEU A C 1
ATOM 642 O O . LEU A 1 83 ? -1.185 -1.460 -7.357 1.00 98.12 83 LEU A O 1
ATOM 646 N N . VAL A 1 84 ? 0.838 -1.804 -6.462 1.00 98.25 84 VAL A N 1
ATOM 647 C CA . VAL A 1 84 ? 1.263 -0.404 -6.475 1.00 98.25 84 VAL A CA 1
ATOM 648 C C . VAL A 1 84 ? 2.441 -0.246 -7.427 1.00 98.25 84 VAL A C 1
ATOM 650 O O . VAL A 1 84 ? 3.438 -0.957 -7.299 1.00 98.25 84 VAL A O 1
ATOM 653 N N . ASN A 1 85 ? 2.347 0.703 -8.360 1.00 97.69 85 ASN A N 1
ATOM 654 C CA . ASN A 1 85 ? 3.494 1.127 -9.159 1.00 97.69 85 ASN A CA 1
ATOM 655 C C . ASN A 1 85 ? 4.396 2.030 -8.306 1.00 97.69 85 ASN A C 1
ATOM 657 O O . ASN A 1 85 ? 4.039 3.179 -8.034 1.00 97.69 85 ASN A O 1
ATOM 661 N N . ALA A 1 86 ? 5.550 1.521 -7.874 1.00 97.38 86 ALA A N 1
ATOM 662 C CA . ALA A 1 86 ? 6.452 2.260 -6.996 1.00 97.38 86 ALA A CA 1
ATOM 663 C C . ALA A 1 86 ? 7.232 3.355 -7.730 1.00 97.38 86 ALA A C 1
ATOM 665 O O . ALA A 1 86 ? 7.686 4.295 -7.083 1.00 97.38 86 ALA A O 1
ATOM 666 N N . ASN A 1 87 ? 7.341 3.278 -9.061 1.00 95.56 87 ASN A N 1
ATOM 667 C CA . ASN A 1 87 ? 7.931 4.346 -9.868 1.00 95.56 87 ASN A CA 1
ATOM 668 C C . ASN A 1 87 ? 7.203 5.682 -9.677 1.00 95.56 87 ASN A C 1
ATOM 670 O O . ASN A 1 87 ? 7.859 6.714 -9.567 1.00 95.56 87 ASN A O 1
ATOM 674 N N . ASP A 1 88 ? 5.872 5.645 -9.578 1.00 96.19 88 ASP A N 1
ATOM 675 C CA . ASP A 1 88 ? 5.038 6.844 -9.422 1.00 96.19 88 ASP A CA 1
ATOM 676 C C . ASP A 1 88 ? 4.697 7.143 -7.951 1.00 96.19 88 ASP A C 1
ATOM 678 O O . ASP A 1 88 ? 4.241 8.235 -7.629 1.00 96.19 88 ASP A O 1
ATOM 682 N N . ASN A 1 89 ? 4.898 6.173 -7.051 1.00 97.56 89 ASN A N 1
ATOM 683 C CA . ASN A 1 89 ? 4.414 6.221 -5.667 1.00 97.56 89 ASN A CA 1
ATOM 684 C C . ASN A 1 89 ? 5.518 5.912 -4.646 1.00 97.56 89 ASN A C 1
ATOM 686 O O . ASN A 1 89 ? 5.257 5.301 -3.614 1.00 97.56 89 ASN A O 1
ATOM 690 N N . VAL A 1 90 ? 6.770 6.299 -4.902 1.00 97.12 90 VAL A N 1
ATOM 691 C CA . VAL A 1 90 ? 7.863 6.048 -3.943 1.00 97.12 90 VAL A CA 1
ATOM 692 C C . VAL A 1 90 ? 7.589 6.697 -2.579 1.00 97.12 90 VAL A C 1
ATOM 694 O O . VAL A 1 90 ? 7.805 6.068 -1.545 1.00 97.12 90 VAL A O 1
ATOM 697 N N . GLU A 1 91 ? 7.014 7.902 -2.579 1.00 97.56 91 GLU A N 1
ATOM 698 C CA . GLU A 1 91 ? 6.666 8.664 -1.375 1.00 97.56 91 GLU A CA 1
ATOM 699 C C . GLU A 1 91 ? 5.640 7.935 -0.491 1.00 97.56 91 GLU A C 1
ATOM 701 O O . GLU A 1 91 ? 5.684 8.036 0.737 1.00 97.56 91 GLU A O 1
ATOM 706 N N . PHE A 1 92 ? 4.756 7.134 -1.095 1.00 97.88 92 PHE A N 1
ATOM 707 C CA . PHE A 1 92 ? 3.826 6.277 -0.361 1.00 97.88 92 PHE A CA 1
ATOM 708 C C . PHE A 1 92 ? 4.589 5.287 0.529 1.00 97.88 92 PHE A C 1
ATOM 710 O O . PHE A 1 92 ? 4.271 5.130 1.707 1.00 97.88 92 PHE A O 1
ATOM 717 N N . PHE A 1 93 ? 5.633 4.646 -0.005 1.00 97.31 93 PHE A N 1
ATOM 718 C CA . PHE A 1 93 ? 6.441 3.680 0.743 1.00 97.31 93 PHE A CA 1
ATOM 719 C C . PHE A 1 93 ? 7.390 4.344 1.738 1.00 97.31 93 PHE A C 1
ATOM 721 O O . PHE A 1 93 ? 7.643 3.774 2.796 1.00 97.31 93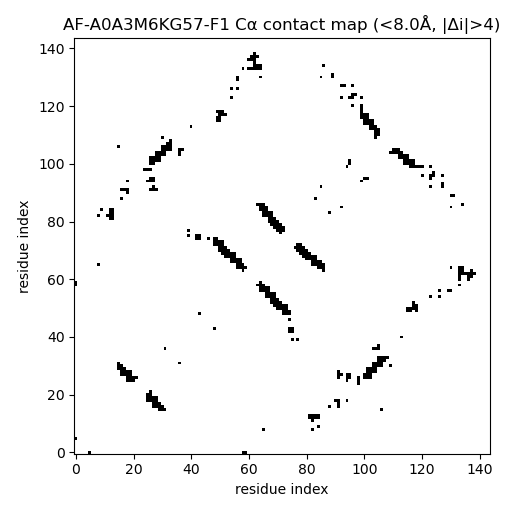 PHE A O 1
ATOM 728 N N . GLU A 1 94 ? 7.889 5.544 1.433 1.00 97.62 94 GLU A N 1
ATOM 729 C CA . GLU A 1 94 ? 8.647 6.355 2.393 1.00 97.62 94 GLU A CA 1
ATOM 730 C C . GLU A 1 94 ? 7.794 6.678 3.620 1.00 97.62 94 GLU A C 1
ATOM 732 O O . GLU A 1 94 ? 8.189 6.372 4.744 1.00 97.62 94 GLU A O 1
ATOM 737 N N . SER A 1 95 ? 6.581 7.179 3.386 1.00 97.19 95 SER A N 1
ATOM 738 C CA . SER A 1 95 ? 5.607 7.489 4.435 1.00 97.19 95 SER A CA 1
ATOM 739 C C . SER A 1 95 ? 5.196 6.237 5.219 1.00 97.19 95 SER A C 1
ATOM 741 O O . SER A 1 95 ? 5.058 6.279 6.444 1.00 97.19 95 SER A O 1
ATOM 743 N N . LEU A 1 96 ? 5.039 5.097 4.532 1.00 96.00 96 LEU A N 1
ATOM 744 C CA . LEU A 1 96 ? 4.728 3.813 5.163 1.00 96.00 96 LEU A CA 1
ATOM 745 C C . LEU A 1 96 ? 5.853 3.341 6.087 1.00 96.00 96 LEU A C 1
ATOM 747 O O . LEU A 1 96 ? 5.573 2.871 7.184 1.00 96.00 96 LEU A O 1
ATOM 751 N N . ALA A 1 97 ? 7.112 3.452 5.661 1.00 95.56 97 ALA A N 1
ATOM 752 C CA . ALA A 1 97 ? 8.261 3.049 6.467 1.00 95.56 97 ALA A CA 1
ATOM 753 C C . ALA A 1 97 ? 8.501 3.994 7.652 1.00 95.56 97 ALA A C 1
ATOM 755 O O . ALA A 1 97 ? 8.861 3.538 8.734 1.00 95.56 97 ALA A O 1
ATOM 756 N N . GLU A 1 98 ? 8.274 5.296 7.464 1.00 95.31 98 GLU A N 1
ATOM 757 C CA . GLU A 1 98 ? 8.434 6.300 8.517 1.00 95.31 98 GLU A CA 1
ATOM 758 C C . GLU A 1 98 ? 7.366 6.161 9.604 1.00 95.31 98 GLU A C 1
ATOM 760 O O . GLU A 1 98 ? 7.670 6.162 10.798 1.00 95.31 98 GLU A O 1
ATOM 765 N N . THR A 1 99 ? 6.101 6.048 9.199 1.00 94.44 99 THR A N 1
ATOM 766 C CA . THR A 1 99 ? 4.985 6.084 10.148 1.00 94.44 99 THR A CA 1
ATOM 767 C C . THR A 1 99 ? 4.525 4.710 10.582 1.00 94.44 99 THR A C 1
ATOM 769 O O . THR A 1 99 ? 3.923 4.589 11.648 1.00 94.44 99 THR A O 1
ATOM 772 N N . THR A 1 100 ? 4.777 3.669 9.783 1.00 92.81 100 THR A N 1
ATOM 773 C CA . THR A 1 100 ? 4.195 2.321 9.921 1.00 92.81 100 THR A CA 1
ATOM 774 C C . THR A 1 100 ? 2.667 2.309 9.984 1.00 92.81 100 THR A C 1
ATOM 776 O O . THR A 1 100 ? 2.059 1.318 10.388 1.00 92.81 100 THR A O 1
ATOM 779 N N . MET A 1 101 ? 2.037 3.402 9.557 1.00 94.25 101 MET A N 1
ATOM 780 C CA . MET A 1 101 ? 0.595 3.555 9.483 1.00 94.25 101 MET A CA 1
ATOM 781 C C . MET A 1 101 ? 0.153 3.487 8.028 1.00 94.25 101 MET A C 1
ATOM 783 O O . MET A 1 101 ? 0.859 3.931 7.129 1.00 94.25 101 MET A O 1
ATOM 787 N N . LEU A 1 102 ? -1.038 2.952 7.807 1.00 94.94 102 LEU A N 1
ATOM 788 C CA . LEU A 1 102 ? -1.710 2.960 6.519 1.00 94.94 102 LEU A CA 1
ATOM 789 C C . LEU A 1 102 ? -3.151 3.397 6.747 1.00 94.94 102 LEU A C 1
ATOM 791 O O . LEU A 1 102 ? -3.843 2.857 7.607 1.00 94.94 102 LEU A O 1
ATOM 795 N N . ALA A 1 103 ? -3.607 4.376 5.986 1.00 95.12 103 ALA A N 1
ATOM 796 C CA . ALA A 1 103 ? -4.996 4.786 5.981 1.00 95.12 103 ALA A CA 1
ATOM 797 C C . ALA A 1 103 ? -5.728 4.118 4.816 1.00 95.12 103 ALA A C 1
ATOM 799 O O . ALA A 1 103 ? -5.203 3.951 3.715 1.00 95.12 103 ALA A O 1
ATOM 800 N N . ILE A 1 104 ? -6.965 3.725 5.075 1.00 94.69 104 ILE A N 1
ATOM 801 C CA . ILE A 1 104 ? -7.898 3.207 4.087 1.00 94.69 104 ILE A CA 1
ATOM 802 C C . ILE A 1 104 ? -9.085 4.162 4.069 1.00 94.69 104 ILE A C 1
ATOM 804 O O . ILE A 1 104 ? -9.602 4.515 5.129 1.00 94.69 104 ILE A O 1
ATOM 808 N N . THR A 1 105 ? -9.507 4.587 2.883 1.00 95.12 105 THR A N 1
ATOM 809 C CA . THR A 1 105 ? -10.603 5.549 2.720 1.00 95.12 105 THR A CA 1
ATOM 810 C C . THR A 1 105 ? -11.569 5.130 1.615 1.00 95.12 105 THR A C 1
ATOM 812 O O . THR A 1 105 ? -11.254 4.286 0.773 1.00 95.12 105 THR A O 1
ATOM 815 N N . SER A 1 106 ? -12.764 5.710 1.631 1.00 95.38 106 SER A N 1
ATOM 816 C CA . SER A 1 106 ? -13.735 5.608 0.546 1.00 95.38 106 SER A CA 1
ATOM 817 C C . SER A 1 106 ? -13.461 6.694 -0.490 1.00 95.38 106 SER A C 1
ATOM 819 O O . SER A 1 106 ? -13.497 7.874 -0.157 1.00 95.38 106 SER A O 1
ATOM 821 N N . VAL A 1 107 ? -13.287 6.327 -1.760 1.00 93.31 107 VAL A N 1
ATOM 822 C CA . VAL A 1 107 ? -13.128 7.301 -2.860 1.00 93.31 107 VAL A CA 1
ATOM 823 C C . VAL A 1 107 ? -14.345 8.231 -2.954 1.00 93.31 107 VAL A C 1
ATOM 825 O O . VAL A 1 107 ? -14.197 9.430 -3.170 1.00 93.31 107 VAL A O 1
ATOM 828 N N . ASP A 1 108 ? -15.547 7.700 -2.712 1.00 91.12 108 ASP A N 1
ATOM 829 C CA . ASP A 1 108 ? -16.800 8.467 -2.763 1.00 91.12 108 ASP A CA 1
ATOM 830 C C . ASP A 1 108 ? -16.998 9.388 -1.544 1.00 91.12 108 ASP A C 1
ATOM 832 O O . ASP A 1 108 ? -17.782 10.334 -1.591 1.00 91.12 108 ASP A O 1
ATOM 836 N N . HIS A 1 109 ? -16.306 9.085 -0.440 1.00 89.12 109 HIS A N 1
ATOM 837 C CA . HIS A 1 109 ? -16.473 9.724 0.867 1.00 89.12 109 HIS A CA 1
ATOM 838 C C . HIS A 1 109 ? -15.116 9.810 1.580 1.00 89.12 109 HIS A C 1
ATOM 840 O O . HIS A 1 109 ? -14.893 9.065 2.542 1.00 89.12 109 HIS A O 1
ATOM 846 N N . PRO A 1 110 ? -14.186 10.663 1.105 1.00 84.81 110 PRO A N 1
ATOM 847 C CA . PRO A 1 110 ? -12.808 10.694 1.596 1.00 84.81 110 PRO A CA 1
ATOM 848 C C . PRO A 1 110 ? -12.685 11.017 3.089 1.00 84.81 110 PRO A C 1
ATOM 850 O O . PRO A 1 110 ? -11.678 10.685 3.708 1.00 84.81 110 PRO A O 1
ATOM 853 N N . GLU A 1 111 ? -13.714 11.631 3.682 1.00 86.25 111 GLU A N 1
ATOM 854 C CA . GLU A 1 111 ? -13.818 11.900 5.116 1.00 86.25 111 GLU A CA 1
ATOM 855 C C . GLU A 1 111 ? -13.962 10.630 5.970 1.00 86.25 111 GLU A C 1
ATOM 857 O O . GLU A 1 111 ? -13.683 10.654 7.172 1.00 86.25 111 GLU A O 1
ATOM 862 N N . LYS A 1 112 ? -14.401 9.513 5.375 1.00 89.31 112 LYS A N 1
ATOM 863 C CA . LYS A 1 112 ? -14.482 8.215 6.048 1.00 89.31 112 LYS A CA 1
ATOM 864 C C . LYS A 1 112 ? -13.129 7.520 5.972 1.00 89.31 112 LYS A C 1
ATOM 866 O O . LYS A 1 112 ? -12.813 6.857 4.989 1.00 89.31 112 LYS A O 1
ATOM 871 N N . ILE A 1 113 ? -12.361 7.627 7.049 1.00 88.44 113 ILE A N 1
ATOM 872 C CA . ILE A 1 113 ? -11.005 7.087 7.113 1.00 88.44 113 ILE A CA 1
ATOM 873 C C . ILE A 1 113 ? -10.929 6.021 8.197 1.00 88.44 113 ILE A C 1
ATOM 875 O O . ILE A 1 113 ? -11.438 6.182 9.307 1.00 88.44 113 ILE A O 1
ATOM 879 N N . PHE A 1 114 ? -10.264 4.924 7.867 1.00 88.81 114 PHE A N 1
ATOM 880 C CA . PHE A 1 114 ? -9.915 3.868 8.795 1.00 88.81 114 PHE A CA 1
ATOM 881 C C . PHE A 1 114 ? -8.399 3.651 8.755 1.00 88.81 114 PHE A C 1
ATOM 883 O O . PHE A 1 114 ? -7.844 3.294 7.718 1.00 88.81 114 PHE A O 1
ATOM 890 N N . MET A 1 115 ? -7.721 3.891 9.878 1.00 91.06 115 MET A N 1
ATOM 891 C CA . MET A 1 115 ? -6.265 3.767 9.982 1.00 91.06 115 MET A CA 1
ATOM 892 C C . MET A 1 115 ? -5.867 2.420 10.578 1.00 91.06 115 MET A C 1
ATOM 894 O O . MET A 1 115 ? -6.448 1.963 11.564 1.00 91.06 115 MET A O 1
ATOM 898 N N . ILE A 1 116 ? -4.825 1.822 10.011 1.00 90.62 116 ILE A N 1
ATOM 899 C CA . ILE A 1 116 ? -4.180 0.621 10.527 1.00 90.62 116 ILE A CA 1
ATOM 900 C C . ILE A 1 116 ? -2.726 0.907 10.871 1.00 90.62 116 ILE A C 1
ATOM 902 O O . ILE A 1 116 ? -2.019 1.610 10.155 1.00 90.62 116 ILE A O 1
ATOM 906 N N . GLN A 1 117 ? -2.284 0.312 11.971 1.00 89.50 117 GLN A N 1
ATOM 907 C CA . GLN A 1 117 ? -0.889 0.275 12.379 1.00 89.50 117 GLN A CA 1
ATOM 908 C C . GLN A 1 117 ? -0.305 -1.072 11.949 1.00 89.50 117 GLN A C 1
ATOM 910 O O . GLN A 1 117 ? -0.833 -2.124 12.320 1.00 89.50 117 GLN A O 1
ATOM 915 N N . LEU A 1 118 ? 0.776 -1.055 11.174 1.00 87.69 118 LEU A N 1
ATOM 916 C CA . LEU A 1 118 ? 1.442 -2.276 10.739 1.00 87.69 118 LEU A CA 1
ATOM 917 C C . LEU A 1 118 ? 2.306 -2.852 11.876 1.00 87.69 118 LEU A C 1
ATOM 919 O O . LEU A 1 118 ? 3.010 -2.099 12.549 1.00 87.69 118 LEU A O 1
ATOM 923 N N . PRO A 1 119 ? 2.292 -4.182 12.100 1.00 81.19 119 PRO A N 1
ATOM 924 C CA . PRO A 1 119 ? 2.952 -4.799 13.253 1.00 81.19 119 PRO A CA 1
ATOM 925 C C . PRO A 1 119 ? 4.469 -5.007 13.102 1.00 81.19 119 PRO A C 1
ATOM 927 O O . PRO A 1 119 ? 5.110 -5.392 14.075 1.00 81.19 119 PRO A O 1
ATOM 930 N N . LYS A 1 120 ? 5.045 -4.831 11.903 1.00 82.69 120 LYS A N 1
ATOM 931 C CA . LYS A 1 120 ? 6.454 -5.157 11.591 1.00 82.69 120 LYS A CA 1
ATOM 932 C C . LYS A 1 120 ? 7.160 -3.980 10.888 1.00 82.69 120 LYS A C 1
ATOM 934 O O . LYS A 1 120 ? 7.289 -4.028 9.661 1.00 82.69 120 LYS A O 1
ATOM 939 N N . PRO A 1 121 ? 7.589 -2.942 11.633 1.00 85.62 121 PRO A N 1
ATOM 940 C CA . PRO A 1 121 ? 8.268 -1.757 11.089 1.00 85.62 121 PRO A CA 1
ATOM 941 C C . PRO A 1 121 ? 9.479 -2.079 10.215 1.00 85.62 121 PRO A C 1
ATOM 943 O O . PRO A 1 121 ? 9.730 -1.449 9.192 1.00 85.62 121 PRO A O 1
ATOM 946 N N . GLU A 1 122 ? 10.244 -3.092 10.611 1.00 89.19 122 GLU A N 1
ATOM 947 C CA . GLU A 1 122 ? 11.508 -3.437 9.967 1.00 89.19 122 GLU A CA 1
ATOM 948 C C . GLU A 1 122 ? 11.259 -3.877 8.524 1.00 89.19 122 GLU A C 1
ATOM 950 O O . GLU A 1 122 ? 11.979 -3.476 7.614 1.00 89.19 122 GLU A O 1
ATOM 955 N N . ARG A 1 123 ? 10.157 -4.601 8.290 1.00 87.94 123 ARG A N 1
ATOM 956 C CA . ARG A 1 123 ? 9.764 -5.050 6.950 1.00 87.94 123 ARG A CA 1
ATOM 957 C C . ARG A 1 123 ? 9.411 -3.897 6.020 1.00 87.94 123 ARG A C 1
ATOM 959 O O . ARG A 1 123 ? 9.653 -4.008 4.823 1.00 87.94 123 ARG A O 1
ATOM 966 N N . THR A 1 124 ? 8.822 -2.816 6.535 1.00 91.62 124 THR A N 1
ATOM 967 C CA . THR A 1 124 ? 8.516 -1.640 5.708 1.00 91.62 124 THR A CA 1
ATOM 968 C C . THR A 1 124 ? 9.788 -0.892 5.322 1.00 91.62 124 THR A C 1
ATOM 970 O O . THR A 1 124 ? 9.917 -0.479 4.171 1.00 91.62 124 THR A O 1
ATOM 973 N N . THR A 1 125 ? 10.760 -0.802 6.232 1.00 94.31 125 THR A N 1
ATOM 974 C CA . THR A 1 125 ? 12.067 -0.188 5.960 1.00 94.31 125 THR A CA 1
ATOM 975 C C . THR A 1 125 ? 12.892 -1.016 4.975 1.00 94.31 125 THR A C 1
ATOM 977 O O . THR A 1 125 ? 13.360 -0.481 3.973 1.00 94.31 125 THR A O 1
ATOM 980 N N . GLU A 1 126 ? 13.007 -2.329 5.192 1.00 94.88 126 GLU A N 1
ATOM 981 C CA . GLU A 1 126 ? 13.700 -3.249 4.276 1.00 94.88 126 GLU A CA 1
ATOM 982 C C . GLU A 1 126 ? 13.079 -3.220 2.872 1.00 94.88 126 GLU A C 1
ATOM 984 O O . GLU A 1 126 ? 13.787 -3.153 1.865 1.00 94.88 126 GLU A O 1
ATOM 989 N N . ALA A 1 127 ? 11.744 -3.220 2.787 1.00 95.06 127 ALA A N 1
ATOM 990 C CA . ALA A 1 127 ? 11.051 -3.116 1.511 1.00 95.06 127 ALA A CA 1
ATOM 991 C C . ALA A 1 127 ? 11.365 -1.791 0.801 1.00 95.06 127 ALA A C 1
ATOM 993 O O . ALA A 1 127 ? 11.641 -1.797 -0.399 1.00 95.06 127 ALA A O 1
ATOM 994 N N . LEU A 1 128 ? 11.373 -0.668 1.529 1.00 97.38 128 LEU A N 1
ATOM 995 C CA . LEU A 1 128 ? 11.705 0.641 0.969 1.00 97.38 128 LEU A CA 1
ATOM 996 C C . LEU A 1 128 ? 13.123 0.683 0.389 1.00 97.38 128 LEU A C 1
ATOM 998 O O . LEU A 1 128 ? 13.323 1.236 -0.694 1.00 97.38 128 LEU A O 1
ATOM 1002 N N . GLU A 1 129 ? 14.103 0.085 1.068 1.00 96.62 129 GLU A N 1
ATOM 1003 C CA . GLU A 1 129 ? 15.476 -0.001 0.559 1.00 96.62 129 GLU A CA 1
ATOM 1004 C C . GLU A 1 129 ? 15.539 -0.774 -0.763 1.00 96.62 129 GLU A C 1
ATOM 1006 O O . GLU A 1 129 ? 16.150 -0.311 -1.730 1.00 96.62 129 GLU A O 1
ATOM 1011 N N . ILE A 1 130 ? 14.864 -1.924 -0.841 1.00 96.56 130 ILE A N 1
ATOM 1012 C CA . ILE A 1 130 ? 14.802 -2.729 -2.068 1.00 96.56 130 ILE A CA 1
ATOM 1013 C C . ILE A 1 130 ? 14.114 -1.943 -3.193 1.00 96.56 130 ILE A C 1
ATOM 1015 O O . ILE A 1 130 ? 14.615 -1.942 -4.317 1.00 96.56 130 ILE A O 1
ATOM 1019 N N . ILE A 1 131 ? 13.016 -1.236 -2.898 1.00 96.94 131 ILE 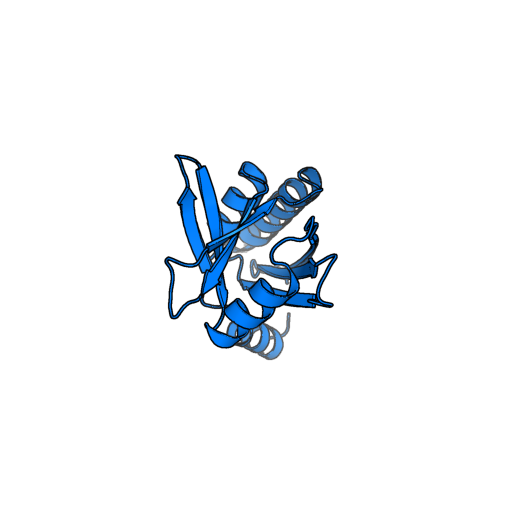A N 1
ATOM 1020 C CA . ILE A 1 131 ? 12.301 -0.393 -3.868 1.00 96.94 131 ILE A CA 1
ATOM 1021 C C . ILE A 1 131 ? 13.230 0.690 -4.421 1.00 96.94 131 ILE A C 1
ATOM 1023 O O . ILE A 1 131 ? 13.406 0.785 -5.634 1.00 96.94 131 ILE A O 1
ATOM 1027 N N . LYS A 1 132 ? 13.880 1.471 -3.550 1.00 96.69 132 LYS A N 1
ATOM 1028 C CA . LYS A 1 132 ? 14.795 2.550 -3.963 1.00 96.69 132 LYS A CA 1
ATOM 1029 C C . LYS A 1 132 ? 15.963 2.027 -4.801 1.00 96.69 132 LYS A C 1
ATOM 1031 O O . LYS A 1 132 ? 16.333 2.646 -5.799 1.00 96.69 132 LYS A O 1
ATOM 1036 N N . ASN A 1 133 ? 16.510 0.868 -4.437 1.00 95.25 133 ASN A N 1
ATOM 1037 C CA . ASN A 1 133 ? 17.570 0.206 -5.197 1.00 95.25 133 ASN A CA 1
ATOM 1038 C C . ASN A 1 133 ? 17.095 -0.309 -6.563 1.00 95.25 133 ASN A C 1
ATOM 1040 O O . ASN A 1 133 ? 17.862 -0.292 -7.522 1.00 95.25 133 ASN A O 1
ATOM 1044 N N . GLY A 1 134 ? 15.849 -0.773 -6.665 1.00 94.25 134 GLY A N 1
ATOM 1045 C CA . GLY A 1 134 ? 15.252 -1.153 -7.941 1.00 94.25 134 GLY A CA 1
ATOM 1046 C C . GLY A 1 134 ? 15.073 0.049 -8.864 1.00 94.25 134 GLY A C 1
ATOM 1047 O O . GLY A 1 134 ? 15.468 -0.007 -10.026 1.00 94.25 134 GLY A O 1
ATOM 1048 N N . LEU A 1 135 ? 14.554 1.157 -8.326 1.00 93.69 135 LEU A N 1
ATOM 1049 C CA . LEU A 1 135 ? 14.276 2.389 -9.071 1.00 93.69 135 LEU A CA 1
ATOM 1050 C C . LEU A 1 135 ? 15.546 3.077 -9.594 1.00 93.69 135 LEU A C 1
ATOM 1052 O O . LEU A 1 135 ? 15.542 3.606 -10.704 1.00 93.69 135 LEU A O 1
ATOM 1056 N N . SER A 1 136 ? 16.647 3.050 -8.836 1.00 89.94 136 SER A N 1
ATOM 1057 C CA . SER A 1 136 ? 17.904 3.716 -9.215 1.00 89.94 136 SER A CA 1
ATOM 1058 C C . SER A 1 136 ? 18.571 3.136 -10.470 1.00 89.94 136 SER A C 1
ATOM 1060 O O . SER A 1 136 ? 19.410 3.796 -11.084 1.00 89.94 136 SER A O 1
ATOM 1062 N N . LYS A 1 137 ? 18.161 1.939 -10.911 1.00 79.94 137 LYS A N 1
ATOM 1063 C CA . LYS A 1 137 ? 18.608 1.344 -12.180 1.00 79.94 137 LYS A CA 1
ATOM 1064 C C . LYS A 1 137 ? 18.053 2.052 -13.417 1.00 79.94 137 LYS A C 1
ATOM 1066 O O . LYS A 1 137 ? 18.646 1.922 -14.479 1.00 79.94 137 LYS A O 1
ATOM 1071 N N . ASN A 1 138 ? 16.992 2.850 -13.271 1.00 64.38 138 ASN A N 1
ATOM 1072 C CA . ASN A 1 138 ? 16.498 3.741 -14.326 1.00 64.38 138 ASN A CA 1
ATOM 1073 C C . ASN A 1 138 ? 17.443 4.944 -14.561 1.00 64.38 138 ASN A C 1
ATOM 1075 O O . ASN A 1 138 ? 17.411 5.591 -15.602 1.00 64.38 138 ASN A O 1
ATOM 1079 N N . THR A 1 139 ? 18.298 5.267 -13.583 1.00 55.03 139 THR A N 1
ATOM 1080 C CA . THR A 1 139 ? 19.113 6.494 -13.579 1.00 55.03 139 THR A CA 1
ATOM 1081 C C . THR A 1 139 ? 20.565 6.276 -14.012 1.00 55.03 139 THR A C 1
ATOM 1083 O O . THR A 1 139 ? 21.324 7.243 -14.081 1.00 55.03 139 THR A O 1
ATOM 1086 N N . GLN A 1 140 ? 20.980 5.039 -14.309 1.00 48.50 140 GLN A N 1
ATOM 1087 C CA . GLN A 1 140 ? 22.289 4.780 -14.910 1.00 48.50 140 GLN A CA 1
ATOM 1088 C C . GLN A 1 140 ? 22.158 4.776 -16.438 1.00 48.50 140 GLN A C 1
ATOM 1090 O O . GLN A 1 140 ? 21.553 3.851 -16.976 1.00 48.50 140 GLN A O 1
ATOM 1095 N N . PRO A 1 141 ? 22.716 5.765 -17.164 1.00 48.91 141 PRO A N 1
ATOM 1096 C CA . PRO A 1 141 ? 22.858 5.620 -18.603 1.00 48.91 141 PRO A CA 1
ATOM 1097 C C . PRO A 1 141 ? 23.772 4.421 -18.869 1.00 48.91 141 PRO A C 1
ATOM 1099 O O . PRO A 1 141 ? 24.849 4.319 -18.270 1.00 48.91 141 PRO A O 1
ATOM 1102 N N . GLU A 1 142 ? 23.334 3.515 -19.746 1.00 51.25 142 GLU A N 1
ATOM 1103 C CA . GLU A 1 142 ? 24.175 2.445 -20.279 1.00 51.25 142 GLU A CA 1
ATOM 1104 C C . GLU A 1 142 ? 25.497 3.066 -20.740 1.00 51.25 142 GLU A C 1
ATOM 1106 O O . GLU A 1 142 ? 25.550 3.866 -21.674 1.00 51.25 142 GLU A O 1
ATOM 1111 N N . SER A 1 143 ? 26.573 2.760 -20.019 1.00 43.53 143 SER A N 1
ATOM 1112 C CA . SER A 1 143 ? 27.912 3.149 -20.435 1.00 43.53 143 SER A CA 1
ATOM 1113 C C . SER A 1 143 ? 28.300 2.233 -21.593 1.00 43.53 143 SER A C 1
ATOM 1115 O O . SER A 1 143 ? 28.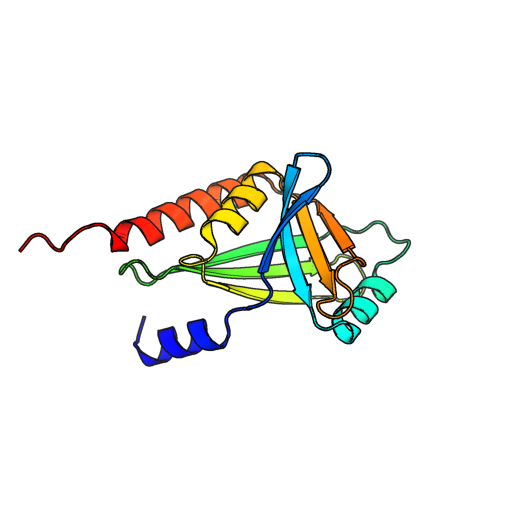746 1.111 -21.360 1.00 43.53 143 SER A O 1
ATOM 1117 N N . THR A 1 144 ? 28.032 2.687 -22.820 1.00 40.16 144 THR A N 1
ATOM 1118 C CA . THR A 1 144 ? 28.618 2.145 -24.063 1.00 40.16 144 THR A CA 1
ATOM 1119 C C . THR A 1 144 ? 30.138 2.201 -24.051 1.00 40.16 144 THR A C 1
ATOM 1121 O O . THR A 1 144 ? 30.682 3.221 -23.565 1.00 40.16 144 THR A O 1
#